Protein AF-W1XVF6-F1 (afdb_monomer_lite)

pLDDT: mean 91.25, std 12.49, range [43.78, 98.56]

Foldseek 3Di:
DLLVVLLVCCVPPVPDAAEAEEQDLDLVSVVSNVVSPHQEYYYNPDDPVVVVVQVVCVVVVHGYYDVSSVVVNVVDDPPPD

Secondary structure (DSSP, 8-state):
-HHHHHHHHHHH-TTS--EEEES---HHHHHHHHHTT-SEEEETTS-HHHHHHHHHHHHTT--EE-HHHHHHHHTS--TT-

Radius of gyration: 12.89 Å; chains: 1; bounding box: 35×23×31 Å

Structure (mmCIF, N/CA/C/O backbone):
data_AF-W1XVF6-F1
#
_entry.id   AF-W1XVF6-F1
#
loop_
_atom_site.group_PDB
_atom_site.id
_atom_site.type_symbol
_atom_site.label_atom_id
_atom_site.label_alt_id
_atom_site.label_comp_id
_atom_site.label_asym_id
_atom_site.label_entity_id
_atom_site.label_seq_id
_atom_site.pdbx_PDB_ins_code
_atom_site.Cartn_x
_atom_site.Cartn_y
_atom_site.Cartn_z
_atom_site.occupancy
_atom_site.B_iso_or_equiv
_atom_site.auth_seq_id
_atom_site.auth_comp_id
_atom_site.auth_asym_id
_atom_site.auth_atom_id
_atom_site.pdbx_PDB_model_num
ATOM 1 N N . THR A 1 1 ? 1.045 15.213 1.188 1.00 90.25 1 THR A N 1
ATOM 2 C CA . THR A 1 1 ? 1.599 14.172 0.284 1.00 90.25 1 THR A CA 1
ATOM 3 C C . THR A 1 1 ? 0.720 12.926 0.310 1.00 90.25 1 THR A C 1
ATOM 5 O O . THR A 1 1 ? -0.187 12.864 1.130 1.00 90.25 1 THR A O 1
ATOM 8 N N . GLY A 1 2 ? 0.941 11.931 -0.563 1.00 95.31 2 GLY A N 1
ATOM 9 C CA . GLY A 1 2 ? 0.130 10.697 -0.566 1.00 95.31 2 GLY A CA 1
ATOM 10 C C . GLY A 1 2 ? 0.205 9.890 0.742 1.00 95.31 2 GLY A C 1
ATOM 11 O O . GLY A 1 2 ? -0.804 9.357 1.188 1.00 95.31 2 GLY A O 1
ATOM 12 N N . LEU A 1 3 ? 1.372 9.860 1.398 1.00 97.06 3 LEU A N 1
ATOM 13 C CA . LEU A 1 3 ? 1.551 9.179 2.690 1.00 97.06 3 LEU A CA 1
ATOM 14 C C . LEU A 1 3 ? 0.866 9.923 3.845 1.00 97.06 3 LEU A C 1
ATOM 16 O O . LEU A 1 3 ? 0.220 9.292 4.670 1.00 97.06 3 LEU A O 1
ATOM 20 N N . GLU A 1 4 ? 0.936 11.257 3.870 1.00 98.12 4 GLU A N 1
ATOM 21 C CA . GLU A 1 4 ? 0.169 12.061 4.840 1.00 98.12 4 GLU A CA 1
ATOM 22 C C . GLU A 1 4 ? -1.343 11.880 4.657 1.00 98.12 4 GLU A C 1
ATOM 24 O O . GLU A 1 4 ? -2.080 11.819 5.636 1.00 98.12 4 GLU A O 1
ATOM 29 N N . ALA A 1 5 ? -1.813 11.767 3.409 1.00 98.25 5 ALA A N 1
ATOM 30 C CA . ALA A 1 5 ? -3.219 11.496 3.131 1.00 98.25 5 ALA A CA 1
ATOM 31 C C . ALA A 1 5 ? -3.634 10.117 3.659 1.00 98.25 5 ALA A C 1
ATOM 33 O O . ALA A 1 5 ? -4.673 10.011 4.301 1.00 98.25 5 ALA A O 1
ATOM 34 N N . LEU A 1 6 ? -2.813 9.080 3.452 1.00 98.50 6 LEU A N 1
ATOM 35 C CA . LEU A 1 6 ? -3.036 7.755 4.038 1.00 98.50 6 LEU A CA 1
ATOM 36 C C . LEU A 1 6 ? -3.154 7.831 5.568 1.00 98.50 6 LEU A C 1
ATOM 38 O O . LEU A 1 6 ? -4.131 7.333 6.121 1.00 98.50 6 LEU A O 1
ATOM 42 N N . GLU A 1 7 ? -2.188 8.462 6.237 1.00 98.38 7 GLU A N 1
ATOM 43 C CA . GLU A 1 7 ? -2.174 8.603 7.701 1.00 98.38 7 GLU A CA 1
ATOM 44 C C . GLU A 1 7 ? -3.431 9.319 8.203 1.00 98.38 7 GLU A C 1
ATOM 46 O O . GLU A 1 7 ? -4.101 8.847 9.123 1.00 98.38 7 GLU A O 1
ATOM 51 N N . TRP A 1 8 ? -3.797 10.423 7.553 1.00 98.50 8 TRP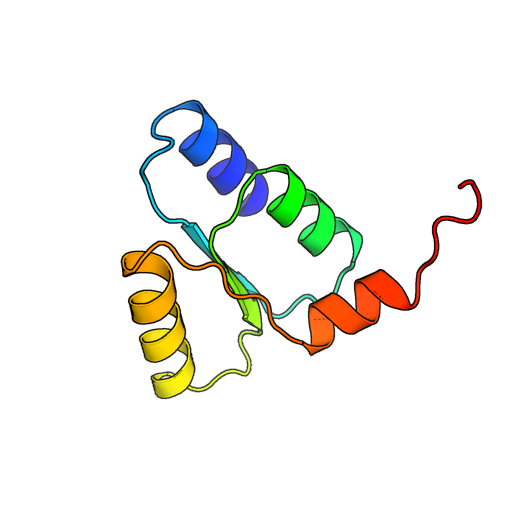 A N 1
ATOM 52 C CA . TRP A 1 8 ? -4.993 11.184 7.893 1.00 98.50 8 TRP A CA 1
ATOM 53 C C . TRP A 1 8 ? -6.275 10.370 7.682 1.00 98.50 8 TRP A C 1
ATOM 55 O O . TRP A 1 8 ? -7.128 10.332 8.570 1.00 98.50 8 TRP A O 1
ATOM 65 N N . ILE A 1 9 ? -6.407 9.678 6.542 1.00 98.50 9 ILE A N 1
ATOM 66 C CA . ILE A 1 9 ? -7.574 8.841 6.230 1.00 98.50 9 ILE A CA 1
ATOM 67 C C . ILE A 1 9 ? -7.708 7.736 7.273 1.00 98.50 9 ILE A C 1
ATOM 69 O O . ILE A 1 9 ? -8.787 7.558 7.831 1.00 98.50 9 ILE A O 1
ATOM 73 N N . LYS A 1 10 ? -6.621 7.029 7.591 1.00 97.75 10 LYS A N 1
ATOM 74 C CA . LYS A 1 10 ? -6.653 5.927 8.560 1.00 97.75 10 LYS A CA 1
ATOM 75 C C . LYS A 1 10 ? -6.929 6.400 9.984 1.00 97.75 10 LYS A C 1
ATOM 77 O O . LYS A 1 10 ? -7.545 5.665 10.746 1.00 97.75 10 LYS A O 1
ATOM 82 N N . GLN A 1 11 ? -6.564 7.635 10.327 1.00 97.88 11 GLN A N 1
ATOM 83 C CA . GLN A 1 11 ? -6.908 8.235 11.616 1.00 97.88 11 GLN A CA 1
ATOM 84 C C . GLN A 1 11 ? -8.376 8.685 11.700 1.00 97.88 11 GLN A C 1
ATOM 86 O O . GLN A 1 11 ? -8.988 8.582 12.761 1.00 97.88 11 GLN A O 1
ATOM 91 N N . LYS A 1 12 ? -8.931 9.252 10.622 1.00 98.31 12 LYS A N 1
ATOM 92 C CA . LYS A 1 12 ? -10.255 9.901 10.642 1.00 98.31 12 LYS A CA 1
ATOM 93 C C . LYS A 1 12 ? -11.391 8.998 10.177 1.00 98.31 12 LYS A C 1
ATOM 95 O O . LYS A 1 12 ? -12.503 9.128 10.677 1.00 98.31 12 LYS A O 1
ATOM 100 N N . VAL A 1 13 ? -11.119 8.113 9.225 1.00 97.94 13 VAL A N 1
ATOM 101 C CA . VAL A 1 13 ? -12.096 7.221 8.590 1.00 97.94 13 VAL A CA 1
ATOM 102 C C . VAL A 1 13 ? -11.442 5.847 8.357 1.00 97.94 13 VAL A C 1
ATOM 104 O O . VAL A 1 13 ? -11.192 5.475 7.207 1.00 97.94 13 VAL A O 1
ATOM 107 N N . PRO A 1 14 ? -11.132 5.087 9.427 1.00 95.81 14 PRO A N 1
ATOM 108 C CA . PRO A 1 14 ? -10.290 3.882 9.368 1.00 95.81 14 PRO A CA 1
ATOM 109 C C . PRO A 1 14 ? -10.803 2.794 8.411 1.00 95.81 14 PRO A C 1
ATOM 111 O O . PRO A 1 14 ? -10.000 2.077 7.809 1.00 95.81 14 PRO A O 1
ATOM 114 N N . GLU A 1 15 ? -12.121 2.725 8.209 1.00 96.44 15 GLU A N 1
ATOM 115 C CA . GLU A 1 15 ? -12.776 1.788 7.287 1.00 96.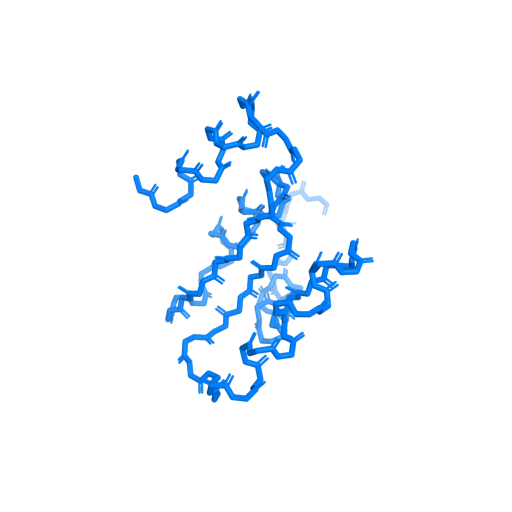44 15 GLU A CA 1
ATOM 116 C C . GLU A 1 15 ? -12.495 2.088 5.806 1.00 96.44 15 GLU A C 1
ATOM 118 O O . GLU A 1 15 ? -12.630 1.209 4.952 1.00 96.44 15 GLU A O 1
ATOM 123 N N . THR A 1 16 ? -12.071 3.315 5.479 1.00 97.94 16 THR A N 1
ATOM 124 C CA . THR A 1 16 ? -11.719 3.687 4.106 1.00 97.94 16 THR A CA 1
ATOM 125 C C . THR A 1 16 ? -10.528 2.862 3.645 1.00 97.94 16 THR A C 1
ATOM 127 O O . THR A 1 16 ? -9.439 2.909 4.232 1.00 97.94 16 THR A O 1
ATOM 130 N N . LYS A 1 17 ? -10.728 2.123 2.555 1.00 98.31 17 LYS A N 1
ATOM 131 C CA . LYS A 1 17 ? -9.663 1.387 1.885 1.00 98.31 17 LYS A CA 1
ATOM 132 C C . LYS A 1 17 ? -8.751 2.346 1.129 1.00 98.31 17 LYS A C 1
ATOM 134 O O . LYS A 1 17 ? -9.223 3.218 0.403 1.00 98.31 17 LYS A O 1
ATOM 139 N N . VAL A 1 18 ? -7.444 2.182 1.291 1.00 98.50 18 VAL A N 1
ATOM 140 C CA . VAL A 1 18 ? -6.423 3.017 0.661 1.00 98.50 18 VAL A CA 1
ATOM 141 C C . VAL A 1 18 ? -5.454 2.136 -0.112 1.00 98.50 18 VAL A C 1
ATOM 143 O O . VAL A 1 18 ? -4.771 1.282 0.457 1.00 98.50 18 VAL A O 1
ATOM 146 N N . VAL A 1 19 ? -5.374 2.397 -1.414 1.00 98.25 19 VAL A N 1
ATOM 147 C CA . VAL A 1 19 ? -4.415 1.782 -2.333 1.00 98.25 19 VAL A CA 1
ATOM 148 C C . VAL A 1 19 ? -3.460 2.859 -2.826 1.00 98.25 19 VAL A C 1
ATOM 150 O O . VAL A 1 19 ? -3.888 3.874 -3.375 1.00 98.25 19 VAL A O 1
ATOM 153 N N . ILE A 1 20 ? -2.162 2.648 -2.627 1.00 97.38 20 ILE A N 1
ATOM 154 C CA . ILE A 1 20 ? -1.114 3.520 -3.154 1.00 97.38 20 ILE A CA 1
ATOM 155 C C . ILE A 1 20 ? -0.546 2.891 -4.423 1.00 97.38 20 ILE A C 1
ATOM 157 O O . ILE A 1 20 ? -0.084 1.753 -4.410 1.00 97.38 20 ILE A O 1
ATOM 161 N N . VAL A 1 21 ? -0.538 3.670 -5.503 1.00 96.62 21 VAL A N 1
ATOM 162 C CA . VAL A 1 21 ? 0.109 3.322 -6.772 1.00 96.62 21 VAL A CA 1
ATOM 163 C C . VAL A 1 21 ? 1.283 4.270 -6.982 1.00 96.62 21 VAL A C 1
ATOM 165 O O . VAL A 1 21 ? 1.106 5.491 -6.960 1.00 96.62 21 VAL A O 1
ATOM 168 N N . THR A 1 22 ? 2.487 3.738 -7.170 1.00 94.62 22 THR A N 1
ATOM 169 C CA . THR A 1 22 ? 3.711 4.552 -7.207 1.00 94.62 22 THR A CA 1
ATOM 170 C C . THR A 1 22 ? 4.720 4.051 -8.230 1.00 94.62 22 THR A C 1
ATOM 172 O O . THR A 1 22 ? 4.758 2.872 -8.542 1.00 94.62 22 THR A O 1
ATOM 175 N N . THR A 1 23 ? 5.583 4.934 -8.721 1.00 92.62 23 THR A N 1
ATOM 176 C CA . THR A 1 23 ? 6.796 4.557 -9.473 1.00 92.62 23 THR A CA 1
ATOM 177 C C . THR A 1 23 ? 8.018 4.400 -8.559 1.00 92.62 23 THR A C 1
ATOM 179 O O . THR A 1 23 ? 9.077 3.949 -8.988 1.00 92.62 23 THR A O 1
ATOM 182 N N . PHE A 1 24 ? 7.919 4.799 -7.285 1.00 85.69 24 PHE A N 1
ATOM 183 C CA . PHE A 1 24 ? 9.049 4.802 -6.356 1.00 85.69 24 PHE A CA 1
ATOM 184 C C . PHE A 1 24 ? 9.197 3.467 -5.622 1.00 85.69 24 PHE A C 1
ATOM 186 O O . PHE A 1 24 ? 8.342 3.101 -4.820 1.00 85.69 24 PHE A O 1
ATOM 193 N N . LYS A 1 25 ? 10.355 2.817 -5.779 1.00 87.94 25 LYS A N 1
ATOM 194 C CA . LYS A 1 25 ? 10.756 1.603 -5.040 1.00 87.94 25 LYS A CA 1
ATOM 195 C C . LYS A 1 25 ? 11.550 1.904 -3.764 1.00 87.94 25 LYS A C 1
ATOM 197 O O . LYS A 1 25 ? 12.519 1.227 -3.448 1.00 87.94 25 LYS A O 1
ATOM 202 N N . ARG A 1 26 ? 11.209 2.985 -3.056 1.00 88.12 26 ARG A N 1
ATOM 203 C CA . ARG A 1 26 ? 11.971 3.428 -1.875 1.00 88.12 26 ARG A CA 1
ATOM 204 C C . ARG A 1 26 ? 11.509 2.662 -0.625 1.00 88.12 26 ARG A C 1
ATOM 206 O O . ARG A 1 26 ? 10.361 2.881 -0.228 1.00 88.12 26 ARG A O 1
ATOM 213 N N . PRO A 1 27 ? 12.371 1.867 0.045 1.00 87.44 27 PRO A N 1
ATOM 214 C CA . PRO A 1 27 ? 11.956 1.041 1.185 1.00 87.44 27 PRO A CA 1
ATOM 215 C C . PRO A 1 27 ? 11.289 1.860 2.297 1.00 87.44 27 PRO A C 1
ATOM 217 O O . PRO A 1 27 ? 10.194 1.528 2.734 1.00 87.44 27 PRO A O 1
ATOM 220 N N . GLY A 1 28 ? 11.850 3.024 2.647 1.00 90.75 28 GLY A N 1
ATOM 221 C CA . GLY A 1 28 ? 11.272 3.885 3.688 1.00 90.75 28 GLY A CA 1
ATOM 222 C C . GLY A 1 28 ? 9.859 4.415 3.387 1.00 90.75 28 GLY A C 1
ATOM 223 O O . GLY A 1 28 ? 9.105 4.705 4.313 1.00 90.75 28 GLY A O 1
ATOM 224 N N . TYR A 1 29 ? 9.460 4.532 2.114 1.00 93.00 29 TYR A N 1
ATOM 225 C CA . TYR A 1 29 ? 8.082 4.906 1.760 1.00 93.00 29 TYR A CA 1
ATOM 226 C C . TYR A 1 29 ? 7.124 3.731 1.900 1.00 93.00 29 TYR A C 1
ATOM 228 O O . TYR A 1 29 ? 6.008 3.915 2.386 1.00 93.00 29 TYR A O 1
ATOM 236 N N . PHE A 1 30 ? 7.568 2.543 1.494 1.00 93.12 30 PHE A N 1
ATOM 237 C CA . PHE A 1 30 ? 6.806 1.315 1.657 1.00 93.12 30 PHE A CA 1
ATOM 238 C C . PHE A 1 30 ? 6.596 0.997 3.143 1.00 93.12 30 PHE A C 1
ATOM 240 O O . PHE A 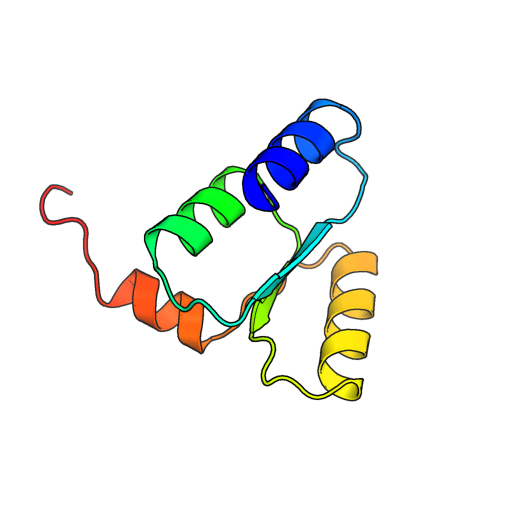1 30 ? 5.456 0.873 3.584 1.00 93.12 30 PHE A O 1
ATOM 247 N N . GLU A 1 31 ? 7.664 1.002 3.945 1.00 93.19 31 GLU A N 1
ATOM 248 C CA . GLU A 1 31 ? 7.591 0.794 5.396 1.00 93.19 31 GLU A CA 1
ATOM 249 C C . GLU A 1 31 ? 6.649 1.785 6.081 1.00 93.19 31 GLU A C 1
ATOM 251 O O . GLU A 1 31 ? 5.823 1.389 6.904 1.00 93.19 31 GLU A O 1
ATOM 256 N N . ARG A 1 32 ? 6.748 3.079 5.741 1.00 94.94 32 ARG A N 1
ATOM 257 C CA . ARG A 1 32 ? 5.859 4.106 6.298 1.00 94.94 32 ARG A CA 1
ATOM 258 C C . ARG A 1 32 ? 4.399 3.828 5.945 1.00 94.94 32 ARG A C 1
ATOM 260 O O . ARG A 1 32 ? 3.544 3.938 6.818 1.00 94.94 32 ARG A O 1
ATOM 267 N N . ALA A 1 33 ? 4.109 3.428 4.709 1.00 96.38 33 ALA A N 1
ATOM 268 C CA . ALA A 1 33 ? 2.748 3.099 4.295 1.00 96.38 33 ALA A CA 1
ATOM 269 C C . ALA A 1 33 ? 2.197 1.851 5.000 1.00 96.38 33 ALA A C 1
ATOM 271 O O . ALA A 1 33 ? 1.048 1.852 5.443 1.00 96.38 33 ALA A O 1
ATOM 272 N N . VAL A 1 34 ? 3.016 0.806 5.152 1.00 95.44 34 VAL A N 1
ATOM 273 C CA . VAL A 1 34 ? 2.641 -0.410 5.889 1.00 95.44 34 VAL A CA 1
ATOM 274 C C . VAL A 1 34 ? 2.353 -0.078 7.354 1.00 95.44 34 VAL A C 1
ATOM 276 O O . VAL A 1 34 ? 1.299 -0.462 7.861 1.00 95.44 34 VAL A O 1
ATOM 279 N N . LYS A 1 35 ? 3.225 0.702 8.013 1.00 95.94 35 LYS A N 1
ATOM 280 C CA . LYS A 1 35 ? 3.027 1.175 9.398 1.00 95.94 35 LYS A CA 1
ATOM 281 C C . LYS A 1 35 ? 1.765 2.026 9.553 1.00 95.94 35 LYS A C 1
ATOM 283 O O . LYS A 1 35 ? 1.072 1.896 10.554 1.00 95.94 35 LYS A O 1
ATOM 288 N N . ALA A 1 36 ? 1.446 2.855 8.561 1.00 97.56 36 ALA A N 1
ATOM 289 C CA . ALA A 1 36 ? 0.225 3.660 8.534 1.00 97.56 36 ALA A CA 1
ATOM 290 C C . ALA A 1 36 ? -1.042 2.852 8.185 1.00 97.56 36 ALA A C 1
ATOM 292 O O . ALA A 1 36 ? -2.138 3.406 8.180 1.00 97.56 36 ALA A O 1
ATOM 293 N N . GLY A 1 37 ? -0.923 1.550 7.907 1.00 97.06 37 GLY A N 1
ATOM 294 C CA . GLY A 1 37 ? -2.067 0.667 7.709 1.00 97.06 37 GLY A CA 1
ATOM 295 C C . GLY A 1 37 ? -2.642 0.670 6.295 1.00 97.06 37 GLY A C 1
ATOM 296 O O . GLY A 1 37 ? -3.826 0.378 6.144 1.00 97.06 37 GLY A O 1
ATOM 297 N N . VAL A 1 38 ? -1.836 0.956 5.266 1.00 98.25 38 VAL A N 1
ATOM 298 C CA . VAL A 1 38 ? -2.262 0.849 3.857 1.00 98.25 38 VAL A CA 1
ATOM 299 C C . VAL A 1 38 ? -2.863 -0.533 3.550 1.00 98.25 38 VAL A C 1
ATOM 301 O O . VAL A 1 38 ? -2.435 -1.543 4.125 1.00 98.25 38 VAL A O 1
ATOM 304 N N . ASP A 1 39 ? -3.867 -0.583 2.671 1.00 98.56 39 ASP A N 1
ATOM 305 C CA . ASP A 1 39 ? -4.512 -1.837 2.261 1.00 98.56 39 ASP A CA 1
ATOM 306 C C . ASP A 1 39 ? -3.814 -2.449 1.046 1.00 98.56 39 ASP A C 1
ATOM 308 O O . ASP A 1 39 ? -3.623 -3.661 0.998 1.00 98.56 39 ASP A O 1
ATOM 312 N N . ALA A 1 40 ? -3.354 -1.620 0.104 1.00 98.12 40 ALA A N 1
ATOM 313 C CA . ALA A 1 40 ? -2.439 -2.079 -0.930 1.00 98.12 40 ALA A CA 1
ATOM 314 C C . ALA A 1 40 ? -1.391 -1.042 -1.332 1.00 98.12 40 ALA A C 1
ATOM 316 O O . ALA A 1 40 ? -1.629 0.167 -1.299 1.00 98.12 40 ALA A O 1
ATOM 317 N N . TYR A 1 41 ? -0.221 -1.527 -1.733 1.00 97.31 41 TYR A N 1
ATOM 318 C CA . TYR A 1 41 ? 0.880 -0.695 -2.204 1.00 97.31 41 TYR A CA 1
ATOM 319 C C . TYR A 1 41 ? 1.529 -1.365 -3.414 1.00 97.31 41 TYR A C 1
ATOM 321 O O . TYR A 1 41 ? 2.215 -2.383 -3.292 1.00 97.31 41 TYR A O 1
ATOM 329 N N . VAL A 1 42 ? 1.284 -0.799 -4.592 1.00 96.38 42 VAL A N 1
ATOM 330 C CA . VAL A 1 42 ? 1.628 -1.406 -5.879 1.00 96.38 42 VAL A CA 1
ATOM 331 C C . VAL A 1 42 ? 2.393 -0.442 -6.780 1.00 96.38 42 VAL A C 1
ATOM 333 O O . VAL A 1 42 ? 2.354 0.781 -6.621 1.00 96.38 42 VAL A O 1
ATOM 336 N N . LEU A 1 43 ? 3.106 -1.022 -7.738 1.00 95.25 43 LEU A N 1
ATOM 337 C CA . LEU A 1 43 ? 3.894 -0.299 -8.720 1.00 95.25 43 LEU A CA 1
ATOM 338 C C . LEU A 1 43 ? 3.035 0.185 -9.893 1.00 95.25 43 LEU A C 1
ATOM 340 O O . LEU A 1 43 ? 2.100 -0.493 -10.317 1.00 95.25 43 LEU A O 1
ATOM 344 N N . LYS A 1 44 ? 3.344 1.376 -10.406 1.00 94.94 44 LYS A N 1
ATOM 345 C CA . LYS A 1 44 ? 2.587 2.050 -11.471 1.00 94.94 44 LYS A CA 1
ATOM 346 C C . LYS A 1 44 ? 2.786 1.402 -12.844 1.00 94.94 44 LYS A C 1
ATOM 348 O O . LYS A 1 44 ? 2.027 1.687 -13.761 1.00 94.94 44 LYS A O 1
ATOM 353 N N . GLU A 1 45 ? 3.774 0.527 -12.967 1.00 93.00 45 GLU A N 1
ATOM 354 C CA . GLU A 1 45 ? 4.050 -0.308 -14.133 1.00 93.00 45 GLU A CA 1
ATOM 355 C C . GLU A 1 45 ? 3.021 -1.435 -14.320 1.00 93.00 45 GLU A C 1
ATOM 357 O O . GLU A 1 45 ? 2.974 -2.032 -15.394 1.00 93.0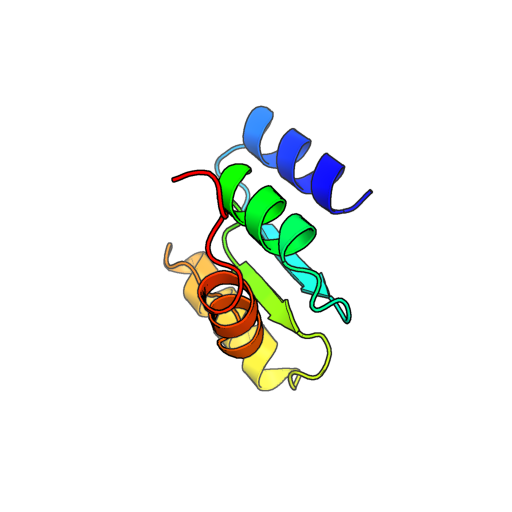0 45 GLU A O 1
ATOM 362 N N . ARG A 1 46 ? 2.183 -1.719 -13.310 1.00 92.31 46 ARG A N 1
ATOM 363 C CA . ARG A 1 46 ? 1.089 -2.687 -13.441 1.00 92.31 46 ARG A CA 1
ATOM 364 C C . ARG A 1 46 ? 0.096 -2.283 -14.524 1.00 92.31 46 ARG A C 1
ATOM 366 O O . ARG A 1 46 ? -0.247 -1.112 -14.695 1.00 92.31 46 ARG A O 1
ATOM 373 N N . SER A 1 47 ? -0.440 -3.292 -15.196 1.00 96.19 47 SER A N 1
ATOM 374 C CA . SER A 1 47 ? -1.570 -3.138 -16.102 1.00 96.19 47 SER A CA 1
ATOM 375 C C . SER A 1 47 ? -2.841 -2.716 -15.354 1.00 96.19 47 SER A C 1
ATOM 377 O O . SER A 1 47 ? -3.006 -2.939 -14.152 1.00 96.19 47 SER A O 1
ATOM 379 N N . ILE A 1 48 ? -3.798 -2.145 -16.092 1.00 96.00 48 ILE A N 1
ATOM 380 C CA . ILE A 1 48 ? -5.117 -1.793 -15.545 1.00 96.00 48 ILE A CA 1
ATOM 381 C C . ILE A 1 48 ? -5.831 -3.037 -14.998 1.00 96.00 48 ILE A C 1
ATOM 383 O O . ILE A 1 48 ? -6.459 -2.961 -13.947 1.00 96.00 48 ILE A O 1
ATOM 387 N N . ALA A 1 49 ? -5.712 -4.184 -15.674 1.00 97.75 49 ALA A N 1
ATOM 388 C CA . ALA A 1 49 ? -6.332 -5.432 -15.233 1.00 97.75 49 ALA A CA 1
ATOM 389 C C . ALA A 1 49 ? -5.800 -5.884 -13.862 1.00 97.75 49 ALA A C 1
ATOM 391 O O . ALA A 1 49 ? -6.583 -6.227 -12.977 1.00 97.75 49 ALA A O 1
ATOM 392 N N . GLU A 1 50 ? -4.485 -5.810 -13.650 1.00 96.94 50 GLU A N 1
ATOM 393 C CA . GLU A 1 50 ? -3.872 -6.127 -12.355 1.00 96.94 50 GLU A CA 1
ATOM 394 C C . GLU A 1 50 ? -4.276 -5.128 -11.268 1.00 96.94 50 GLU A C 1
ATOM 396 O O . GLU A 1 50 ? -4.522 -5.527 -10.132 1.00 96.94 50 GLU A O 1
ATOM 401 N N . LEU A 1 51 ? -4.389 -3.836 -11.597 1.00 96.56 51 LEU A N 1
ATOM 402 C CA . LEU A 1 51 ? -4.882 -2.838 -10.646 1.00 96.56 51 LEU A CA 1
ATOM 403 C C . LEU A 1 51 ? -6.332 -3.125 -10.233 1.00 96.56 51 LEU A C 1
ATOM 405 O O . LEU A 1 51 ? -6.653 -3.052 -9.049 1.00 96.56 51 LEU A O 1
ATOM 409 N N . MET A 1 52 ? -7.199 -3.485 -11.183 1.00 98.12 52 MET A N 1
ATOM 410 C CA . MET A 1 52 ? -8.583 -3.866 -10.885 1.00 98.12 52 MET A CA 1
ATOM 411 C C . MET A 1 52 ? -8.637 -5.082 -9.961 1.00 98.12 52 MET A C 1
ATOM 413 O O . MET A 1 52 ? -9.391 -5.075 -8.988 1.00 98.12 52 MET A O 1
ATOM 417 N N . GLN A 1 53 ? -7.791 -6.085 -10.205 1.00 98.12 53 GLN A N 1
ATOM 418 C CA . GLN A 1 53 ? -7.676 -7.239 -9.318 1.00 98.12 53 GLN A CA 1
ATOM 419 C C . GLN A 1 53 ? -7.278 -6.822 -7.896 1.00 98.12 53 GLN A C 1
ATOM 421 O O . GLN A 1 53 ? -7.889 -7.288 -6.935 1.00 98.12 53 GLN A O 1
ATOM 426 N N . THR A 1 54 ? -6.322 -5.901 -7.747 1.00 97.88 54 THR A N 1
ATOM 427 C CA . THR A 1 54 ? -5.939 -5.360 -6.435 1.00 97.88 54 THR A CA 1
ATOM 428 C C . THR A 1 54 ? -7.093 -4.673 -5.723 1.00 97.88 54 THR A C 1
ATOM 430 O O . THR A 1 54 ? -7.279 -4.879 -4.524 1.00 97.88 54 THR A O 1
ATOM 433 N N . LEU A 1 55 ? -7.899 -3.885 -6.436 1.00 98.06 55 LEU A N 1
ATOM 434 C CA . LEU A 1 55 ? -9.070 -3.244 -5.836 1.00 98.06 55 LEU A CA 1
ATOM 435 C C . LEU A 1 55 ? -10.076 -4.282 -5.326 1.00 98.06 55 LEU A C 1
ATOM 437 O O . LEU A 1 55 ? -10.551 -4.151 -4.200 1.00 98.06 55 LEU A O 1
ATOM 441 N N . HIS A 1 56 ? -10.355 -5.335 -6.099 1.00 98.38 56 HIS A N 1
ATOM 442 C CA . HIS A 1 56 ? -11.229 -6.426 -5.657 1.00 98.38 56 HIS A CA 1
ATOM 443 C C . HIS A 1 56 ? -10.673 -7.146 -4.421 1.00 98.38 56 HIS A C 1
ATOM 445 O O . HIS A 1 56 ? -11.388 -7.289 -3.432 1.00 98.38 56 HIS A O 1
ATOM 451 N N . THR A 1 57 ? -9.385 -7.501 -4.425 1.00 98.19 57 THR A N 1
ATOM 452 C CA . THR A 1 57 ? -8.691 -8.103 -3.274 1.00 98.19 57 THR A CA 1
ATOM 453 C C . THR A 1 57 ? -8.840 -7.246 -2.009 1.00 98.19 57 THR A C 1
ATOM 455 O O . THR A 1 57 ? -9.157 -7.759 -0.935 1.00 98.19 57 THR A O 1
ATOM 458 N N . VAL A 1 58 ? -8.655 -5.929 -2.132 1.00 98.31 58 VAL A N 1
ATOM 459 C CA . VAL A 1 58 ? -8.763 -4.979 -1.014 1.00 98.31 58 VAL A CA 1
ATOM 460 C C . VAL A 1 58 ? -10.195 -4.832 -0.504 1.00 98.31 58 VAL A C 1
ATOM 462 O O . VAL A 1 58 ? -10.418 -4.734 0.708 1.00 98.31 58 VAL A O 1
ATOM 465 N N . LEU A 1 59 ? -11.178 -4.840 -1.404 1.00 98.19 59 LEU A N 1
ATOM 466 C CA . LEU A 1 59 ? -12.597 -4.799 -1.044 1.00 98.19 59 LEU A CA 1
ATOM 467 C C . LEU A 1 59 ? -13.045 -6.064 -0.302 1.00 98.19 59 LEU A C 1
ATOM 469 O O . LEU A 1 59 ? -13.895 -5.977 0.578 1.00 98.19 59 LEU A O 1
ATOM 473 N N . GLU A 1 60 ? -12.417 -7.209 -0.567 1.00 98.06 60 GLU A N 1
ATOM 474 C CA . GLU A 1 60 ? -12.604 -8.453 0.195 1.00 98.06 60 GLU A CA 1
ATOM 475 C C . GLU A 1 60 ? -11.894 -8.443 1.564 1.00 98.06 60 GLU A C 1
ATOM 477 O O . GLU A 1 60 ? -11.889 -9.442 2.281 1.00 98.06 60 GLU A O 1
ATOM 482 N N . GLY A 1 61 ? -11.273 -7.322 1.946 1.00 96.75 61 GLY A N 1
ATOM 483 C CA . GLY A 1 61 ? -10.584 -7.160 3.225 1.00 96.75 61 GLY A CA 1
ATOM 484 C C . GLY A 1 61 ? -9.165 -7.728 3.254 1.00 96.75 61 GLY A C 1
ATOM 485 O O . GLY A 1 61 ? -8.547 -7.757 4.319 1.00 96.75 61 GLY A O 1
ATOM 486 N N . ARG A 1 62 ? -8.626 -8.157 2.107 1.00 98.00 62 ARG A N 1
ATOM 487 C CA . ARG A 1 62 ? -7.254 -8.664 1.991 1.00 98.00 62 ARG A CA 1
ATOM 488 C C . ARG A 1 62 ? -6.285 -7.524 1.682 1.00 98.00 62 ARG A C 1
ATOM 490 O O . ARG A 1 62 ? -6.669 -6.504 1.120 1.00 98.00 62 ARG A O 1
ATOM 497 N N . LYS A 1 63 ? -5.016 -7.695 2.051 1.00 97.06 63 LYS A N 1
ATOM 498 C CA . LYS A 1 63 ? -3.954 -6.739 1.715 1.00 97.06 63 LYS A CA 1
ATOM 499 C C . LYS A 1 63 ? -3.133 -7.226 0.535 1.00 97.06 63 LYS A C 1
ATOM 501 O O . LYS A 1 63 ? -2.931 -8.429 0.392 1.00 97.06 63 LYS A O 1
ATOM 506 N N . GLU A 1 64 ? -2.618 -6.297 -0.262 1.00 97.25 64 GLU A N 1
ATOM 507 C CA . GLU A 1 64 ? -1.770 -6.636 -1.405 1.00 97.25 64 GLU A CA 1
ATOM 508 C C . GLU A 1 64 ? -0.578 -5.688 -1.550 1.00 97.25 64 GLU A C 1
ATOM 510 O O . GLU A 1 64 ? -0.723 -4.470 -1.640 1.00 97.25 64 GLU A O 1
ATOM 515 N N . TYR A 1 65 ? 0.622 -6.253 -1.623 1.00 95.69 65 TYR A N 1
ATOM 516 C CA . TYR A 1 65 ? 1.856 -5.497 -1.805 1.00 95.69 65 TYR A CA 1
ATOM 517 C C . TYR A 1 65 ? 2.614 -6.037 -3.013 1.00 95.69 65 TYR A C 1
ATOM 519 O O . TYR A 1 65 ? 2.664 -7.249 -3.222 1.00 95.69 65 TYR A O 1
ATOM 527 N N . SER A 1 66 ? 3.206 -5.146 -3.811 1.00 93.25 66 SER A N 1
ATOM 528 C CA . SER A 1 66 ? 4.054 -5.558 -4.935 1.00 93.25 66 SER A CA 1
ATOM 529 C C . SER A 1 66 ? 5.263 -6.365 -4.419 1.00 93.25 66 SER A C 1
ATOM 531 O O . SER A 1 66 ? 5.949 -5.898 -3.502 1.00 93.25 66 SER A O 1
ATOM 533 N N . PRO A 1 67 ? 5.531 -7.565 -4.976 1.00 90.75 67 PRO A N 1
ATOM 534 C CA . PRO A 1 67 ? 6.661 -8.405 -4.573 1.00 90.75 67 PRO A CA 1
ATOM 535 C C . PRO A 1 67 ? 8.002 -7.670 -4.623 1.00 90.75 67 PRO A C 1
ATOM 537 O O . PRO A 1 67 ? 8.803 -7.775 -3.701 1.00 90.75 67 PRO A O 1
ATOM 540 N N . GLU A 1 68 ? 8.200 -6.832 -5.638 1.00 89.12 68 GLU A N 1
ATOM 541 C CA . GLU A 1 68 ? 9.417 -6.045 -5.830 1.00 89.12 68 GLU A CA 1
ATOM 542 C C . GLU A 1 68 ? 9.675 -5.076 -4.667 1.00 89.12 68 GLU A C 1
ATOM 544 O O . GLU A 1 68 ? 10.820 -4.775 -4.342 1.00 89.12 68 GLU A O 1
ATOM 549 N N . LEU A 1 69 ? 8.620 -4.565 -4.026 1.00 87.75 69 LEU A N 1
ATOM 550 C CA . LEU A 1 69 ? 8.747 -3.692 -2.857 1.00 87.75 69 LEU A CA 1
ATOM 551 C C . LEU A 1 69 ? 9.021 -4.483 -1.578 1.00 87.75 69 LEU A C 1
ATOM 553 O O . LEU A 1 69 ? 9.766 -4.017 -0.716 1.00 87.75 69 LEU A O 1
ATOM 557 N N . MET A 1 70 ? 8.446 -5.682 -1.475 1.00 86.69 70 MET A N 1
ATOM 558 C CA . MET A 1 70 ? 8.711 -6.612 -0.378 1.00 86.69 70 MET A CA 1
ATOM 559 C C . MET A 1 70 ? 10.173 -7.071 -0.393 1.00 86.69 70 MET A C 1
ATOM 561 O O . MET A 1 70 ? 10.825 -7.054 0.648 1.00 86.69 70 MET A O 1
ATOM 565 N N . GLU A 1 71 ? 10.709 -7.407 -1.568 1.00 84.81 71 GLU A N 1
ATOM 566 C CA . GLU A 1 71 ? 12.118 -7.774 -1.751 1.00 84.81 71 GLU A CA 1
ATOM 567 C C . GLU A 1 71 ? 13.052 -6.658 -1.283 1.00 84.81 71 GLU A C 1
ATOM 569 O O . GLU A 1 71 ? 13.939 -6.897 -0.468 1.00 84.81 71 GLU A O 1
ATOM 574 N N . VAL A 1 72 ? 12.799 -5.420 -1.717 1.00 80.31 72 VAL A N 1
ATOM 575 C CA . VAL A 1 72 ? 13.595 -4.250 -1.321 1.00 80.31 72 VAL A CA 1
ATOM 576 C C . VAL A 1 72 ? 13.600 -4.036 0.199 1.00 80.31 72 VAL A C 1
ATOM 578 O O . VAL A 1 72 ? 14.611 -3.588 0.745 1.00 80.31 72 VAL A O 1
ATOM 581 N N . MET A 1 73 ? 12.501 -4.361 0.888 1.00 78.8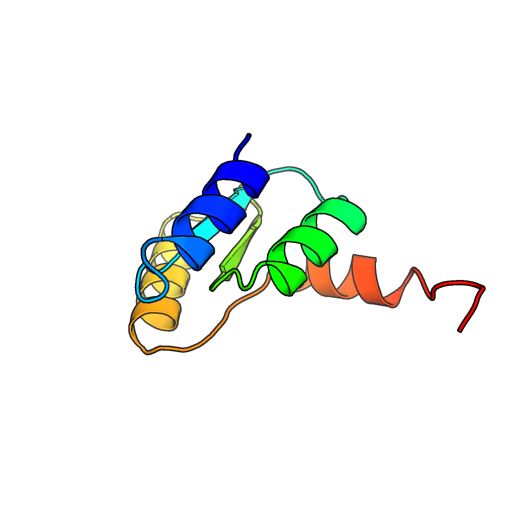1 73 MET A N 1
ATOM 582 C CA . MET A 1 73 ? 12.424 -4.304 2.351 1.00 78.81 73 MET A CA 1
ATOM 583 C C . MET A 1 73 ? 13.255 -5.413 3.011 1.00 78.81 73 MET A C 1
ATOM 585 O O . MET A 1 73 ? 13.917 -5.168 4.014 1.00 78.81 73 MET A O 1
ATOM 589 N N . MET A 1 74 ?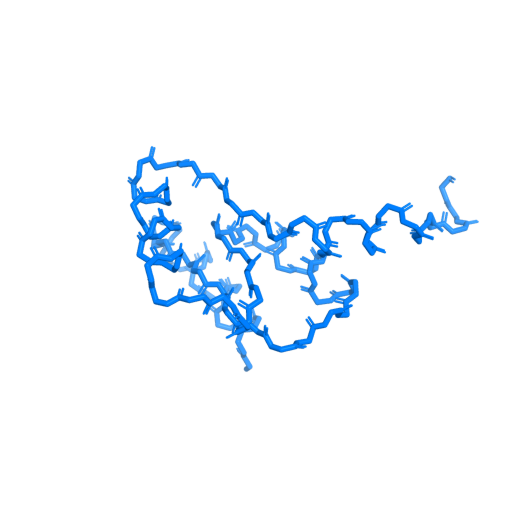 13.260 -6.624 2.446 1.00 76.12 74 MET A N 1
ATOM 590 C CA . MET A 1 74 ? 14.013 -7.755 3.002 1.00 76.12 74 MET A CA 1
ATOM 591 C C . MET A 1 74 ? 15.522 -7.660 2.760 1.00 76.12 74 MET A C 1
ATOM 593 O O . MET A 1 74 ? 16.302 -8.142 3.578 1.00 76.12 74 MET A O 1
ATOM 597 N N . THR A 1 75 ? 15.960 -7.017 1.675 1.00 69.19 75 THR A N 1
ATOM 598 C CA . THR A 1 75 ? 17.391 -6.832 1.377 1.00 69.19 75 THR A CA 1
ATOM 599 C C . THR A 1 75 ? 18.043 -5.700 2.172 1.00 69.19 75 THR A C 1
ATOM 601 O O . THR A 1 75 ? 19.259 -5.538 2.099 1.00 69.19 75 THR A O 1
ATOM 604 N N . HIS A 1 76 ? 17.266 -4.917 2.925 1.00 62.16 76 HIS A N 1
ATOM 605 C CA . HIS A 1 76 ? 17.767 -3.902 3.852 1.00 62.16 76 HIS A CA 1
ATOM 606 C C . HIS A 1 76 ? 17.489 -4.336 5.299 1.00 62.16 76 HIS A C 1
ATOM 608 O O . HIS A 1 76 ? 16.604 -3.770 5.944 1.00 62.16 76 HIS A O 1
ATOM 614 N N . PRO A 1 77 ? 18.221 -5.328 5.846 1.00 52.81 77 PRO A N 1
ATOM 615 C CA . PRO A 1 77 ? 18.174 -5.566 7.277 1.00 52.81 77 PRO A CA 1
ATOM 616 C C . PRO A 1 77 ? 18.640 -4.287 7.970 1.00 52.81 77 PRO A C 1
ATOM 618 O O . PRO A 1 77 ? 19.703 -3.743 7.665 1.00 52.81 77 PRO A O 1
ATOM 621 N N . ASN A 1 78 ? 17.809 -3.780 8.875 1.00 51.00 78 ASN A N 1
ATOM 622 C CA . ASN A 1 78 ? 18.195 -2.718 9.784 1.00 51.00 78 ASN A CA 1
ATOM 623 C C . ASN A 1 78 ? 19.485 -3.164 10.501 1.00 51.00 78 ASN A C 1
ATOM 625 O O . ASN A 1 78 ? 19.437 -4.162 11.218 1.00 51.00 78 ASN A O 1
ATOM 629 N N . PRO A 1 79 ? 20.628 -2.470 10.347 1.00 51.94 79 PRO A N 1
ATOM 630 C CA . PRO A 1 79 ? 21.888 -2.885 10.969 1.00 51.94 79 PRO A CA 1
ATOM 631 C C . PRO A 1 79 ? 21.888 -2.740 12.505 1.00 51.94 79 PRO A C 1
ATOM 633 O O . PRO A 1 79 ? 22.928 -2.918 13.132 1.00 51.94 79 PRO A O 1
ATOM 636 N N . LEU A 1 80 ? 20.747 -2.386 13.111 1.00 43.78 80 LEU A N 1
ATOM 637 C CA . LEU A 1 80 ? 20.559 -2.146 14.544 1.00 43.78 80 LEU A CA 1
ATOM 638 C C . LEU A 1 80 ? 19.462 -3.025 15.186 1.00 43.78 80 LEU A C 1
ATOM 640 O O . LEU A 1 80 ? 18.978 -2.680 16.266 1.00 43.78 80 LEU A O 1
ATOM 644 N N . THR A 1 81 ? 19.052 -4.127 14.550 1.00 49.44 81 THR A N 1
ATOM 645 C CA . THR A 1 81 ? 18.250 -5.201 15.181 1.00 49.44 81 THR A CA 1
ATOM 646 C C . THR A 1 81 ? 18.992 -6.518 15.162 1.00 49.44 81 THR A C 1
ATOM 648 O O . THR A 1 81 ? 19.558 -6.823 14.089 1.00 49.44 81 THR A O 1
#

Organism: NCBI:txid408170

InterPro domains:
  IPR001789 Signal transduction response regulator, receiver domain [PF00072] (1-55)
  IPR001789 Signal transduction response regulator, receiver domain [PS50110] (1-59)
  IPR011006 CheY-like superfamily [SSF52172] (2-74)
  IPR051015 DNA-binding transcriptional activator EvgA-like [PTHR45566] (2-69)

Sequence (81 aa):
TGLEALEWIKQKVPETKVVIVTTFKRPGYFERAVKAGVDAYVLKERSIAELMQTLHTVLEGRKEYSPELMEVMMTHPNPLT